Protein AF-X6HAZ4-F1 (afdb_monomer_lite)

Radius of gyration: 19.05 Å; chains: 1; bounding box: 51×47×47 Å

Foldseek 3Di:
DQDADAADDPAAADQQFKDAAQDDDPPDPDADHPQFIFTFPQWDAPCPDPCNVVVNSVPHSHTDGDRGNHHHDPDPDDDDPPVRTHTDDSPDDRVRSSCPNVVVVVVVVCVVPVDDDDDFDFDDDDPPDDDDRPGDDDGDPPVPDDPVPDDPPDDDDDDDDDD

Sequence (163 aa):
MAPIRSPFYPRVIGHEFAGTVTALGRHVTGVAVGGGRAVVDPVVSCGHCYPCRIGRSNVCAHLEVIGVHRDGGFRNFVAVPAHNAIPIPADMPFSLAALAEPISIAANVLDRTGCGSVILLIRVPEPSASRCCRLAKCMVPAASWPTSMKLASSGRYASVPTR

Structure (mmCIF, N/CA/C/O backbone):
data_AF-X6HAZ4-F1
#
_entry.id   AF-X6HAZ4-F1
#
loop_
_atom_site.group_PDB
_atom_site.id
_atom_site.type_symbol
_atom_site.label_atom_id
_atom_site.label_alt_id
_atom_site.label_comp_id
_atom_site.label_asym_id
_atom_site.label_entity_id
_atom_site.label_seq_id
_atom_site.pdbx_PDB_ins_code
_atom_site.Cartn_x
_atom_site.Cartn_y
_atom_site.Cartn_z
_atom_site.occupancy
_atom_site.B_iso_or_equiv
_atom_site.auth_seq_id
_atom_site.auth_comp_id
_atom_site.auth_asym_id
_atom_site.auth_atom_id
_atom_site.pdbx_PDB_model_num
ATOM 1 N N . MET A 1 1 ? 2.667 -1.510 -24.548 1.00 51.62 1 MET A N 1
ATOM 2 C CA . MET A 1 1 ? 2.761 -1.099 -23.130 1.00 51.62 1 ME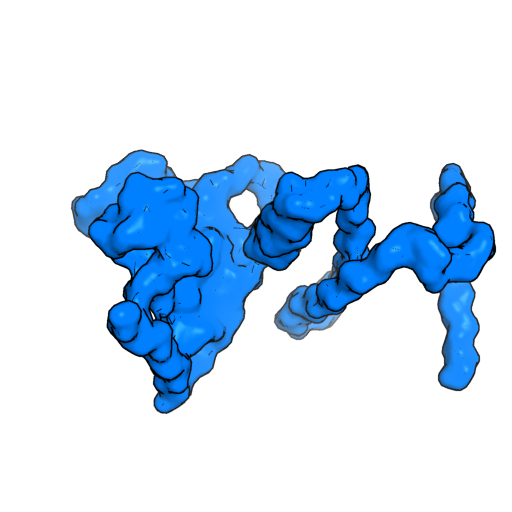T A CA 1
ATOM 3 C C . MET A 1 1 ? 1.500 -0.305 -22.831 1.00 51.62 1 MET A C 1
ATOM 5 O O . MET A 1 1 ? 1.275 0.670 -23.534 1.00 51.62 1 MET A O 1
ATOM 9 N N . ALA A 1 2 ? 0.625 -0.755 -21.926 1.00 53.44 2 ALA A N 1
ATOM 10 C CA . ALA A 1 2 ? -0.521 0.072 -21.536 1.00 53.44 2 ALA A CA 1
ATOM 11 C C . ALA A 1 2 ? 0.011 1.350 -20.854 1.00 53.44 2 ALA A C 1
ATOM 13 O O . ALA A 1 2 ? 0.994 1.251 -20.114 1.00 53.44 2 ALA A O 1
ATOM 14 N N . PRO A 1 3 ? -0.548 2.538 -21.135 1.00 61.41 3 PRO A N 1
ATOM 15 C CA . PRO A 1 3 ? -0.085 3.766 -20.505 1.00 61.41 3 PRO A CA 1
ATOM 16 C C . PRO A 1 3 ? -0.319 3.695 -18.993 1.00 61.41 3 PRO A C 1
ATOM 18 O O . PRO A 1 3 ? -1.389 3.274 -18.546 1.00 61.41 3 PRO A O 1
ATOM 21 N N . ILE A 1 4 ? 0.681 4.116 -18.209 1.00 63.81 4 ILE A N 1
ATOM 22 C CA . ILE A 1 4 ? 0.498 4.339 -16.771 1.00 63.81 4 ILE A CA 1
ATOM 23 C C . ILE A 1 4 ? -0.611 5.377 -16.633 1.00 63.81 4 ILE A C 1
ATOM 25 O O . ILE A 1 4 ? -0.565 6.442 -17.251 1.00 63.81 4 ILE A O 1
ATOM 29 N N . ARG A 1 5 ? -1.644 5.021 -15.875 1.00 69.62 5 ARG A N 1
ATOM 30 C CA . ARG A 1 5 ? -2.854 5.822 -15.754 1.00 69.62 5 ARG A CA 1
ATOM 31 C C . ARG A 1 5 ? -2.489 7.164 -15.122 1.00 69.62 5 ARG A C 1
ATOM 33 O O . ARG A 1 5 ? -1.980 7.181 -14.010 1.00 69.62 5 ARG A O 1
ATOM 40 N N . SER A 1 6 ? -2.730 8.279 -15.809 1.00 79.06 6 SER A N 1
ATOM 41 C CA . SER A 1 6 ? -2.463 9.598 -15.230 1.00 79.06 6 SER A CA 1
ATOM 42 C C . SER A 1 6 ? -3.286 9.800 -13.950 1.00 79.06 6 SER A C 1
ATOM 44 O O . SER A 1 6 ? -4.448 9.379 -13.903 1.00 79.06 6 SER A O 1
ATOM 46 N N . PRO A 1 7 ? -2.721 10.434 -12.908 1.00 80.06 7 PRO A N 1
ATOM 47 C CA . PRO A 1 7 ? -3.481 10.761 -11.713 1.00 80.06 7 PRO A CA 1
ATOM 48 C C . PRO A 1 7 ? -4.637 11.702 -12.073 1.00 80.06 7 PRO A C 1
ATOM 50 O O . PRO A 1 7 ? -4.467 12.678 -12.801 1.00 80.06 7 PRO A O 1
ATOM 53 N N . PHE A 1 8 ? -5.826 11.386 -11.562 1.00 83.88 8 PHE A N 1
ATOM 54 C CA . PHE A 1 8 ? -7.025 12.214 -11.702 1.00 83.88 8 PHE A CA 1
ATOM 55 C C . PHE A 1 8 ? -7.315 12.945 -10.388 1.00 83.88 8 PHE A C 1
ATOM 57 O O . PHE A 1 8 ? -7.159 12.344 -9.319 1.00 83.88 8 PHE A O 1
ATOM 64 N N . TYR A 1 9 ? -7.764 14.198 -10.480 1.00 88.38 9 TYR A N 1
ATOM 65 C CA . TYR A 1 9 ? -8.127 15.059 -9.352 1.00 88.38 9 TYR A CA 1
ATOM 66 C C . TYR A 1 9 ? -9.643 15.334 -9.329 1.00 88.38 9 TYR A C 1
ATOM 68 O O . TYR A 1 9 ? -10.241 15.422 -10.400 1.00 88.38 9 TYR A O 1
ATOM 76 N N . PRO A 1 10 ? -10.268 15.517 -8.146 1.00 91.88 10 PRO A N 1
ATOM 77 C CA . PRO A 1 10 ? -9.657 15.580 -6.812 1.00 91.88 10 PRO A CA 1
ATOM 78 C C . PRO A 1 10 ? -9.183 14.213 -6.288 1.00 91.88 10 PRO A C 1
ATOM 80 O O . PRO A 1 10 ? -9.675 13.165 -6.700 1.00 91.88 10 PRO A O 1
ATOM 83 N N . ARG A 1 11 ? -8.193 14.239 -5.385 1.00 92.12 11 ARG A N 1
ATOM 84 C CA . ARG A 1 11 ? -7.505 13.057 -4.843 1.00 92.12 11 ARG A CA 1
ATOM 85 C C . ARG A 1 11 ? -7.178 13.269 -3.369 1.00 92.12 11 ARG A C 1
ATOM 87 O O . ARG A 1 11 ? -6.597 14.295 -3.021 1.00 92.12 11 ARG A O 1
ATOM 94 N N . VAL A 1 12 ? -7.470 12.285 -2.517 1.00 93.69 12 VAL A N 1
ATOM 95 C CA . VAL A 1 12 ? -6.861 12.243 -1.176 1.00 93.69 12 VAL A CA 1
ATOM 96 C C . VAL A 1 12 ? -5.435 11.727 -1.333 1.00 93.69 12 VAL A C 1
ATOM 98 O O . VAL A 1 12 ? -5.237 10.613 -1.813 1.00 93.69 12 VAL A O 1
ATOM 101 N N . ILE A 1 13 ? -4.444 12.531 -0.960 1.00 94.62 13 ILE A N 1
ATOM 102 C CA . ILE A 1 13 ? -3.028 12.149 -1.049 1.00 94.62 13 ILE A CA 1
ATOM 103 C C . ILE A 1 13 ? -2.575 11.351 0.192 1.00 94.62 13 ILE A C 1
ATOM 105 O O . ILE A 1 13 ? -3.355 11.098 1.113 1.00 94.62 13 ILE A O 1
ATOM 109 N N . GLY A 1 14 ? -1.305 10.945 0.203 1.00 94.06 14 GLY A N 1
ATOM 110 C CA . GLY A 1 14 ? -0.668 10.207 1.297 1.00 94.06 14 GLY A CA 1
ATOM 111 C C . GLY A 1 14 ? -0.468 8.737 0.942 1.00 94.06 14 GLY A C 1
ATOM 112 O O . GLY A 1 14 ? -1.423 7.964 0.942 1.00 94.06 14 GLY A O 1
ATOM 113 N N . HIS A 1 15 ? 0.772 8.367 0.630 1.00 96.31 15 HIS A N 1
ATOM 114 C CA . HIS A 1 15 ? 1.177 7.007 0.246 1.00 96.31 15 HIS A CA 1
ATOM 115 C C . HIS A 1 15 ? 2.165 6.370 1.236 1.00 96.31 15 HIS A C 1
ATOM 117 O O . HIS A 1 15 ? 2.556 5.225 1.059 1.00 96.31 15 HIS A O 1
ATOM 123 N N . GLU A 1 16 ? 2.509 7.092 2.302 1.00 95.25 16 GLU A N 1
ATOM 124 C CA . GLU A 1 16 ? 3.395 6.654 3.381 1.00 95.25 16 GLU A CA 1
ATOM 125 C C . GLU A 1 16 ? 2.579 6.621 4.683 1.00 95.25 16 GLU A C 1
ATOM 127 O O . GLU A 1 16 ? 2.385 7.649 5.337 1.00 95.25 16 GLU A O 1
ATOM 132 N N . PHE A 1 17 ? 1.987 5.473 5.024 1.00 95.56 17 PHE A N 1
ATOM 133 C CA . PHE A 1 17 ? 1.140 5.364 6.215 1.00 95.56 17 PHE A CA 1
ATOM 134 C C . PHE A 1 17 ? 1.038 3.937 6.763 1.00 95.56 17 PHE A C 1
ATOM 136 O O . PHE A 1 17 ? 1.227 2.944 6.061 1.00 95.56 17 PHE A O 1
ATOM 143 N N . ALA A 1 18 ? 0.698 3.857 8.048 1.00 95.69 18 ALA A N 1
ATOM 144 C CA . ALA A 1 18 ? 0.426 2.627 8.777 1.00 95.69 18 ALA A CA 1
ATOM 145 C C . ALA A 1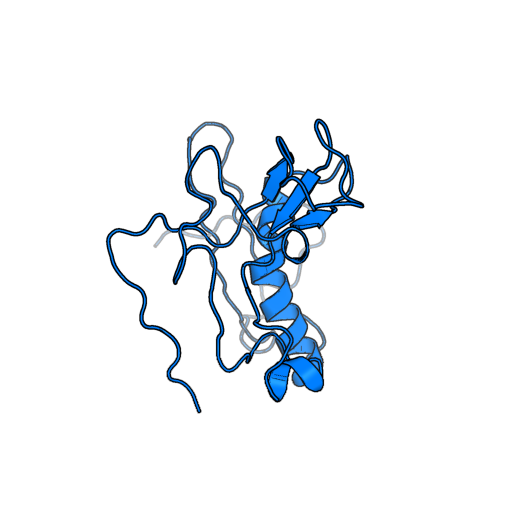 18 ? -0.800 2.821 9.680 1.00 95.69 18 ALA A C 1
ATOM 147 O O . ALA A 1 18 ? -1.138 3.950 10.042 1.00 95.69 18 ALA A O 1
ATOM 148 N N . GLY A 1 19 ? -1.467 1.731 10.050 1.00 93.19 19 GLY A N 1
ATOM 149 C CA . GLY A 1 19 ? -2.666 1.795 10.878 1.00 93.19 19 GLY A CA 1
ATOM 150 C C . GLY A 1 19 ? -3.159 0.438 11.362 1.00 93.19 19 GLY A C 1
ATOM 151 O O . GLY A 1 19 ? -2.480 -0.583 11.236 1.00 93.19 19 GLY A O 1
ATOM 152 N N . THR A 1 20 ? -4.358 0.447 11.938 1.00 93.38 20 THR A N 1
ATOM 153 C CA . THR A 1 20 ? -5.040 -0.750 12.440 1.00 93.38 20 THR A CA 1
ATOM 154 C C . THR A 1 20 ? -6.079 -1.228 11.432 1.00 93.38 20 THR A C 1
ATOM 156 O O . THR A 1 20 ? -6.836 -0.431 10.879 1.00 93.38 20 THR A O 1
ATOM 159 N N . VAL A 1 21 ? -6.154 -2.539 11.223 1.00 91.25 21 VAL A N 1
ATOM 160 C CA . VAL A 1 21 ? -7.173 -3.185 10.395 1.00 91.25 21 VAL A CA 1
ATOM 161 C C . VAL A 1 21 ? -8.497 -3.218 11.159 1.00 91.25 21 VAL A C 1
ATOM 163 O O . VAL A 1 21 ? -8.671 -3.982 12.111 1.00 91.25 21 VAL A O 1
ATOM 166 N N . THR A 1 22 ? -9.440 -2.376 10.738 1.00 90.06 22 THR A N 1
ATOM 167 C CA . THR A 1 22 ? -10.760 -2.241 11.379 1.00 90.06 22 THR A CA 1
ATOM 168 C C . THR A 1 22 ? -11.850 -3.083 10.720 1.00 90.06 22 THR A C 1
ATOM 170 O O . THR A 1 22 ? -12.843 -3.397 11.367 1.00 90.06 22 THR A O 1
ATOM 173 N N . ALA A 1 23 ? -11.675 -3.471 9.454 1.00 89.75 23 ALA A N 1
ATOM 174 C CA . ALA A 1 23 ? -12.618 -4.297 8.706 1.00 89.75 23 ALA A CA 1
ATOM 175 C C . ALA A 1 23 ? -11.908 -5.065 7.583 1.00 89.75 23 ALA A C 1
ATOM 177 O O . ALA A 1 23 ? -10.851 -4.649 7.107 1.00 89.75 23 ALA A O 1
ATOM 178 N N . LEU A 1 24 ? -12.523 -6.160 7.131 1.00 89.62 24 LEU A N 1
ATOM 179 C CA . LEU A 1 24 ? -12.068 -6.954 5.989 1.00 89.62 24 LEU A CA 1
ATOM 180 C C . LEU A 1 24 ? -13.160 -7.070 4.933 1.00 89.62 24 LEU A C 1
ATOM 182 O O . LEU A 1 24 ? -14.351 -7.097 5.241 1.00 89.62 24 LEU A O 1
ATOM 186 N N . GLY A 1 25 ? -12.742 -7.181 3.673 1.00 86.81 25 GLY A N 1
ATOM 187 C CA . GLY A 1 25 ? -13.648 -7.590 2.606 1.00 86.81 25 GLY A CA 1
ATOM 188 C C . GLY A 1 25 ? -14.074 -9.049 2.782 1.00 86.81 25 GLY A C 1
ATOM 189 O O . GLY A 1 25 ? -13.305 -9.860 3.287 1.00 86.81 25 GLY A O 1
ATOM 190 N N . ARG A 1 26 ? -15.271 -9.395 2.293 1.00 87.56 26 ARG A N 1
ATOM 191 C CA . ARG A 1 26 ? -15.893 -10.733 2.417 1.00 87.56 26 ARG A CA 1
ATOM 192 C C . ARG A 1 26 ? -14.995 -11.930 2.054 1.00 87.56 26 ARG A C 1
ATOM 194 O O . ARG A 1 26 ? -15.215 -13.019 2.557 1.00 87.56 26 ARG A O 1
ATOM 201 N N . HIS A 1 27 ? -14.016 -11.719 1.172 1.00 86.81 27 HIS A N 1
ATOM 202 C CA . HIS A 1 27 ? -13.130 -12.758 0.629 1.00 86.81 27 HIS A CA 1
ATOM 203 C C . HIS A 1 27 ? -11.687 -12.642 1.136 1.00 86.81 27 HIS A C 1
ATOM 205 O O . HIS A 1 27 ? -10.796 -13.288 0.596 1.00 86.81 27 HIS A O 1
ATOM 211 N N . VAL A 1 28 ? -11.425 -11.776 2.118 1.00 84.19 28 VAL A N 1
ATOM 212 C CA . VAL A 1 28 ? -10.083 -11.600 2.678 1.00 84.19 28 VAL A CA 1
ATOM 213 C C . VAL A 1 28 ? -9.900 -12.549 3.856 1.00 84.19 28 VAL A C 1
ATOM 215 O O . VAL A 1 28 ? -10.625 -12.476 4.844 1.00 84.19 28 VAL A O 1
ATOM 218 N N . THR A 1 29 ? -8.894 -13.412 3.755 1.00 77.38 29 THR A N 1
ATOM 219 C CA . THR A 1 29 ? -8.485 -14.365 4.794 1.00 77.38 29 THR A CA 1
ATOM 220 C C . THR A 1 29 ? -7.037 -14.104 5.211 1.00 77.38 29 THR A C 1
ATOM 222 O O . THR A 1 29 ? -6.278 -13.496 4.460 1.00 77.38 29 THR A O 1
ATOM 225 N N . GLY A 1 30 ? -6.622 -14.581 6.388 1.00 69.56 30 GLY A N 1
ATOM 226 C CA . GLY A 1 30 ? -5.218 -14.513 6.829 1.00 69.56 30 GLY A CA 1
ATOM 227 C C . GLY A 1 30 ? -4.774 -13.176 7.440 1.00 69.56 30 GLY A C 1
ATOM 228 O O . GLY A 1 30 ? -3.611 -13.034 7.801 1.00 69.56 30 GLY A O 1
ATOM 229 N N . VAL A 1 31 ? -5.690 -12.217 7.605 1.00 70.19 31 VAL A N 1
ATOM 230 C CA . VAL A 1 31 ? -5.460 -10.958 8.332 1.00 70.19 31 VAL A CA 1
ATOM 231 C C . VAL A 1 31 ? -6.386 -10.927 9.548 1.00 70.19 31 VAL A C 1
ATOM 233 O O . VAL A 1 31 ? -7.574 -11.213 9.422 1.00 70.19 31 VAL A O 1
ATOM 236 N N . ALA A 1 32 ? -5.865 -10.598 10.731 1.00 65.88 32 ALA A N 1
ATOM 237 C CA . ALA A 1 32 ? -6.673 -10.499 11.946 1.00 65.88 32 ALA A CA 1
ATOM 238 C C . ALA A 1 32 ? -7.404 -9.143 12.025 1.00 65.88 32 ALA A C 1
ATOM 240 O O . ALA A 1 32 ? -6.770 -8.085 12.006 1.00 65.88 32 ALA A O 1
ATOM 241 N N . VAL A 1 33 ? -8.736 -9.173 12.140 1.00 68.94 33 VAL A N 1
ATOM 242 C CA . VAL A 1 33 ? -9.579 -7.977 12.350 1.00 68.94 33 VAL A CA 1
ATOM 243 C C . VAL A 1 33 ? -9.513 -7.535 13.806 1.00 68.94 33 VAL A C 1
ATOM 245 O O . VAL A 1 33 ? -9.442 -8.376 14.695 1.00 68.94 33 VAL A O 1
ATOM 248 N N . GLY A 1 34 ? -9.585 -6.226 14.062 1.00 56.31 34 GLY A N 1
ATOM 249 C CA . GLY A 1 34 ? -9.807 -5.714 15.420 1.00 56.31 34 GLY A CA 1
ATOM 250 C C . GLY A 1 34 ? -8.558 -5.694 16.304 1.00 56.31 34 GLY A C 1
ATOM 251 O O . GLY A 1 34 ? -8.670 -5.667 17.524 1.00 56.31 34 GLY A O 1
ATOM 252 N N . GLY A 1 35 ? -7.371 -5.687 15.692 1.00 61.53 35 GLY A N 1
ATOM 253 C CA . GLY A 1 35 ? -6.085 -5.646 16.398 1.00 61.53 35 GLY A CA 1
ATOM 254 C C . GLY A 1 35 ? -4.867 -5.815 15.488 1.00 61.53 35 GLY A C 1
ATOM 255 O O . GLY A 1 35 ? -3.761 -5.447 15.875 1.00 61.53 35 GLY A O 1
ATOM 256 N N . GLY A 1 36 ? -5.060 -6.314 14.259 1.00 80.00 36 GLY A N 1
ATOM 257 C CA . GLY A 1 36 ? -4.006 -6.376 13.252 1.00 80.00 36 GLY A CA 1
ATOM 258 C C . GLY A 1 36 ? -3.473 -4.983 12.925 1.00 80.00 36 GLY A C 1
ATOM 259 O O . GLY A 1 36 ? -4.230 -4.095 12.535 1.00 80.00 36 GLY A O 1
ATOM 260 N N . ARG A 1 37 ? -2.166 -4.788 13.094 1.00 90.94 37 ARG A N 1
ATOM 261 C CA . ARG A 1 37 ? -1.459 -3.557 12.733 1.00 90.94 37 ARG A CA 1
ATOM 262 C C . ARG A 1 37 ? -0.715 -3.800 11.432 1.00 90.94 37 ARG A C 1
ATOM 264 O O . ARG A 1 37 ? -0.076 -4.841 11.284 1.00 90.94 37 ARG A O 1
ATOM 271 N N . ALA A 1 38 ? -0.789 -2.854 10.505 1.00 93.00 38 ALA A N 1
ATOM 272 C CA . ALA A 1 38 ? -0.134 -2.983 9.214 1.00 93.00 38 ALA A CA 1
ATOM 273 C C . ALA A 1 38 ? 0.435 -1.653 8.721 1.00 93.00 38 ALA A C 1
ATOM 275 O O . ALA A 1 38 ? -0.133 -0.585 8.961 1.00 93.00 38 ALA A O 1
ATOM 276 N N . VAL A 1 39 ? 1.542 -1.742 7.993 1.00 95.50 39 VAL A N 1
ATOM 277 C CA . VAL A 1 39 ? 2.006 -0.695 7.083 1.00 95.50 39 VAL A CA 1
ATOM 278 C C . VAL A 1 39 ? 1.496 -0.999 5.680 1.00 95.50 39 VAL A C 1
ATOM 280 O O . VAL A 1 39 ? 1.291 -2.162 5.334 1.00 95.50 39 VAL A O 1
ATOM 283 N N . VAL A 1 40 ? 1.255 0.034 4.878 1.00 95.88 40 VAL A N 1
ATOM 284 C CA . VAL A 1 40 ? 0.782 -0.140 3.505 1.00 95.88 40 VAL A CA 1
ATOM 285 C C . VAL A 1 40 ? 1.939 -0.014 2.521 1.00 95.88 40 VAL A C 1
ATOM 287 O O . VAL A 1 40 ? 2.591 1.024 2.470 1.00 95.88 40 VAL A O 1
ATOM 290 N N . ASP A 1 41 ? 2.152 -1.050 1.707 1.00 95.56 41 ASP A N 1
ATOM 291 C CA . ASP A 1 41 ? 2.857 -0.914 0.431 1.00 95.56 41 ASP A CA 1
ATOM 292 C C . ASP A 1 41 ? 1.900 -0.216 -0.550 1.00 95.56 41 ASP A C 1
ATOM 294 O O . ASP A 1 41 ? 0.852 -0.783 -0.878 1.00 95.56 41 ASP A O 1
ATOM 298 N N . PRO A 1 42 ? 2.181 1.013 -1.016 1.00 95.94 42 PRO A N 1
ATOM 299 C CA . PRO A 1 42 ? 1.241 1.743 -1.855 1.00 95.94 42 PRO A CA 1
ATOM 300 C C . PRO A 1 42 ? 1.171 1.208 -3.291 1.00 95.94 42 PRO A C 1
ATOM 302 O O . PRO A 1 42 ? 0.294 1.647 -4.043 1.00 95.94 42 PRO A O 1
ATOM 305 N N . VAL A 1 43 ? 2.070 0.303 -3.694 1.00 95.38 43 VAL A N 1
ATOM 306 C CA . VAL A 1 43 ? 2.165 -0.226 -5.056 1.00 95.38 43 VAL A CA 1
ATOM 307 C C . VAL A 1 43 ? 1.122 -1.314 -5.299 1.00 95.38 43 VAL A C 1
ATOM 309 O O . VAL A 1 43 ? 1.273 -2.473 -4.920 1.00 95.38 43 VAL A O 1
ATOM 312 N N . VAL A 1 44 ? 0.064 -0.967 -6.027 1.00 95.81 44 VAL A N 1
ATOM 313 C CA . VAL A 1 44 ? -0.948 -1.924 -6.480 1.00 95.81 44 VAL A CA 1
ATOM 314 C C . VAL A 1 44 ? -0.555 -2.431 -7.863 1.00 95.81 44 VAL A C 1
ATOM 316 O O . VAL A 1 44 ? -0.579 -1.698 -8.856 1.00 95.81 44 VAL A O 1
ATOM 319 N N . SER A 1 45 ? -0.187 -3.708 -7.927 1.00 95.12 45 SER A N 1
ATOM 320 C CA . SER A 1 45 ? 0.191 -4.381 -9.170 1.00 95.12 45 SER A CA 1
ATOM 321 C C . SER A 1 45 ? -0.917 -5.318 -9.661 1.00 95.12 45 SER A C 1
ATOM 323 O O . SER A 1 45 ? -1.707 -5.832 -8.876 1.00 95.12 45 SER A O 1
ATOM 325 N N . CYS A 1 46 ? -0.985 -5.559 -10.974 1.00 94.44 46 CYS A N 1
ATOM 326 C CA . CYS A 1 46 ? -2.039 -6.396 -11.561 1.00 94.44 46 CYS A CA 1
ATOM 327 C C . CYS A 1 46 ? -1.827 -7.905 -11.368 1.00 94.44 46 CYS A C 1
ATOM 329 O O . CYS A 1 46 ? -2.727 -8.690 -11.642 1.00 94.44 46 CYS A O 1
ATOM 331 N N . GLY A 1 47 ? -0.624 -8.335 -10.981 1.00 94.69 47 GLY A N 1
ATOM 332 C CA . GLY A 1 47 ? -0.280 -9.748 -10.799 1.00 94.69 47 GLY A CA 1
ATOM 333 C C . GLY A 1 47 ? -0.098 -10.570 -12.086 1.00 94.69 47 GLY A C 1
ATOM 334 O O . GLY A 1 47 ? 0.536 -11.616 -12.029 1.00 94.69 47 GLY A O 1
ATOM 335 N N . HIS A 1 48 ? -0.566 -10.110 -13.253 1.00 96.06 48 HIS A N 1
ATOM 336 C CA . HIS A 1 48 ? -0.600 -10.934 -14.477 1.00 96.06 48 HIS A CA 1
ATOM 337 C C . HIS A 1 48 ? 0.242 -10.415 -15.660 1.00 96.06 48 HIS A C 1
ATOM 339 O O . HIS A 1 48 ? 0.483 -11.155 -16.616 1.00 96.06 48 HIS A O 1
ATOM 345 N N . CYS A 1 49 ? 0.689 -9.154 -15.650 1.00 95.88 49 CYS A N 1
ATOM 346 C CA . CYS A 1 49 ? 1.515 -8.605 -16.736 1.00 95.88 49 CYS A CA 1
ATOM 347 C C . CYS A 1 49 ? 2.951 -9.164 -16.720 1.00 95.88 49 CYS A C 1
ATOM 349 O O . CYS A 1 49 ? 3.379 -9.753 -15.728 1.00 95.88 49 CYS A O 1
ATOM 351 N N . TYR A 1 50 ? 3.719 -8.961 -17.802 1.00 96.81 50 TYR A N 1
ATOM 352 C CA . TYR A 1 50 ? 5.093 -9.480 -17.907 1.00 96.81 50 TYR A CA 1
ATOM 353 C C . TYR A 1 50 ? 5.972 -9.140 -16.686 1.00 96.81 50 TYR A C 1
ATOM 355 O O . TYR A 1 50 ? 6.481 -10.087 -16.090 1.00 96.81 50 TYR A O 1
ATOM 363 N N . PRO A 1 51 ? 6.083 -7.868 -16.237 1.00 96.44 51 PRO A N 1
ATOM 364 C CA . PRO A 1 51 ? 6.807 -7.535 -15.009 1.00 96.44 51 PRO A CA 1
ATOM 365 C C . PRO A 1 51 ? 6.339 -8.307 -13.772 1.00 96.44 51 PRO A C 1
ATOM 367 O O . PRO A 1 51 ? 7.164 -8.855 -13.048 1.00 96.44 51 PRO A O 1
ATOM 370 N N . CYS A 1 52 ? 5.025 -8.411 -13.552 1.00 95.69 52 CYS A N 1
ATOM 371 C CA . CYS A 1 52 ? 4.471 -9.139 -12.409 1.00 95.69 52 CYS A CA 1
ATOM 372 C C . CYS A 1 52 ? 4.850 -10.626 -12.435 1.00 95.69 52 CYS A C 1
ATOM 374 O O . CYS A 1 52 ? 5.239 -11.167 -11.406 1.00 95.69 52 CYS A O 1
ATOM 376 N N . ARG A 1 53 ? 4.806 -11.272 -13.608 1.00 96.44 53 ARG A N 1
ATOM 377 C CA . ARG A 1 53 ? 5.144 -12.701 -13.758 1.00 96.44 53 ARG A CA 1
ATOM 378 C C . ARG A 1 53 ? 6.612 -13.018 -13.474 1.00 96.44 53 ARG A C 1
ATOM 380 O O . ARG A 1 53 ? 6.917 -14.154 -13.139 1.00 96.44 53 ARG A O 1
ATOM 387 N N . ILE A 1 54 ? 7.504 -12.035 -13.599 1.00 96.69 54 ILE A N 1
ATOM 388 C CA . ILE A 1 54 ? 8.933 -12.177 -13.274 1.00 96.69 54 ILE A CA 1
ATOM 389 C C . ILE A 1 54 ? 9.290 -11.588 -11.897 1.00 96.69 54 ILE A C 1
ATOM 391 O O . ILE A 1 54 ? 10.458 -11.312 -11.635 1.00 96.69 54 ILE A O 1
ATOM 395 N N . GLY A 1 55 ? 8.297 -11.331 -11.037 1.00 93.62 55 GLY A N 1
ATOM 396 C CA . GLY A 1 55 ? 8.513 -10.813 -9.680 1.00 93.62 55 GLY A CA 1
ATOM 397 C C . GLY A 1 55 ? 8.853 -9.320 -9.597 1.00 93.62 55 GLY A C 1
ATOM 398 O O . GLY A 1 55 ? 9.293 -8.849 -8.556 1.00 93.62 55 GLY A O 1
ATOM 399 N N . ARG A 1 56 ? 8.647 -8.548 -10.671 1.00 93.81 56 ARG A N 1
ATOM 400 C CA . ARG A 1 56 ? 8.902 -7.096 -10.731 1.00 93.81 56 ARG A CA 1
ATOM 401 C C . ARG A 1 56 ? 7.605 -6.290 -10.678 1.00 93.81 56 ARG A C 1
ATOM 403 O O . ARG A 1 56 ? 7.263 -5.556 -11.607 1.00 93.81 56 ARG A O 1
ATOM 410 N N . SER A 1 57 ? 6.850 -6.456 -9.595 1.00 93.00 57 SER A N 1
ATOM 411 C CA . SER A 1 57 ? 5.564 -5.775 -9.364 1.00 93.00 57 SER A CA 1
ATOM 412 C C . SER A 1 57 ? 5.685 -4.245 -9.330 1.00 93.00 57 SER A C 1
ATOM 414 O O . SER A 1 57 ? 4.775 -3.554 -9.786 1.00 93.00 57 SER A O 1
ATOM 416 N N . ASN A 1 58 ? 6.826 -3.720 -8.881 1.00 92.44 58 ASN A N 1
ATOM 417 C CA . ASN A 1 58 ? 7.140 -2.291 -8.802 1.00 92.44 58 ASN A CA 1
ATOM 418 C C . ASN A 1 58 ? 7.154 -1.561 -10.158 1.00 92.44 58 ASN A C 1
ATOM 420 O O . ASN A 1 58 ? 7.031 -0.341 -10.199 1.00 92.44 58 ASN A O 1
ATOM 424 N N . VAL A 1 59 ? 7.284 -2.291 -11.268 1.00 93.88 59 VAL A N 1
ATOM 425 C CA . VAL A 1 59 ? 7.223 -1.748 -12.638 1.00 93.88 59 VAL A CA 1
ATOM 426 C C . VAL A 1 59 ? 6.098 -2.399 -13.448 1.00 93.88 59 VAL A C 1
ATOM 428 O O . VAL A 1 59 ? 6.213 -2.626 -14.651 1.00 93.88 59 VAL A O 1
ATOM 431 N N . CYS A 1 60 ? 4.997 -2.726 -12.768 1.00 95.38 60 CYS A N 1
ATOM 432 C CA . CYS A 1 60 ? 3.771 -3.244 -13.367 1.00 95.38 60 CYS A CA 1
ATOM 433 C C . CYS A 1 60 ? 3.295 -2.377 -14.549 1.00 95.38 60 CYS A C 1
ATOM 435 O O . CYS A 1 60 ? 3.235 -1.154 -14.459 1.00 95.38 60 CYS A O 1
ATOM 437 N N . ALA A 1 61 ? 2.861 -3.013 -15.642 1.00 93.94 61 ALA A N 1
ATOM 438 C CA . ALA A 1 61 ? 2.300 -2.308 -16.802 1.00 93.94 61 ALA A CA 1
ATOM 439 C C . ALA A 1 61 ? 0.937 -1.636 -16.520 1.00 93.94 61 ALA A C 1
ATOM 441 O O . ALA A 1 61 ? 0.481 -0.811 -17.303 1.00 93.94 61 ALA A O 1
ATOM 442 N N . HIS A 1 62 ? 0.294 -2.005 -15.412 1.00 93.56 62 HIS A N 1
ATOM 443 C CA . HIS A 1 62 ? -0.978 -1.466 -14.924 1.00 93.56 62 HIS A CA 1
ATOM 444 C C . HIS A 1 62 ? -0.825 -0.961 -13.482 1.00 93.56 62 HIS A C 1
ATOM 446 O O . HIS A 1 62 ? -1.681 -1.208 -12.637 1.00 93.56 62 HIS A O 1
ATOM 452 N N . LEU A 1 63 ? 0.331 -0.371 -13.168 1.00 93.56 63 LEU A N 1
ATOM 453 C CA . LEU A 1 63 ? 0.649 0.129 -11.835 1.00 93.56 63 LEU A CA 1
ATOM 454 C C . LEU A 1 63 ? -0.374 1.186 -11.396 1.00 93.56 63 LEU A C 1
ATOM 456 O O . LEU A 1 63 ? -0.555 2.196 -12.075 1.00 93.56 63 LEU A O 1
ATOM 460 N N . GLU A 1 64 ? -0.980 0.986 -10.230 1.00 94.94 64 GLU A N 1
ATOM 461 C CA . GLU A 1 64 ? -1.663 2.044 -9.490 1.00 94.94 64 GLU A CA 1
ATOM 462 C C . GLU A 1 64 ? -0.934 2.268 -8.162 1.00 94.94 64 GLU A C 1
ATOM 464 O O . GLU A 1 64 ? -0.353 1.353 -7.587 1.00 94.94 64 GLU A O 1
ATOM 469 N N . VAL A 1 65 ? -0.952 3.506 -7.674 1.00 95.44 65 VAL A N 1
ATOM 470 C CA . VAL A 1 65 ? -0.275 3.899 -6.434 1.00 95.44 65 VAL A CA 1
ATOM 471 C C . VAL A 1 65 ? -1.322 4.536 -5.538 1.00 95.44 65 VAL A C 1
ATOM 473 O O . VAL A 1 65 ? -1.979 5.510 -5.928 1.00 95.44 65 VAL A O 1
ATOM 476 N N . ILE A 1 66 ? -1.524 3.950 -4.363 1.00 96.19 66 ILE A N 1
ATOM 477 C CA . ILE A 1 66 ? -2.424 4.471 -3.331 1.00 96.19 66 ILE A CA 1
ATOM 478 C C . ILE A 1 66 ? -1.883 5.830 -2.886 1.00 96.19 66 ILE A C 1
ATOM 480 O O . ILE A 1 66 ? -0.710 5.932 -2.580 1.00 96.19 66 ILE A O 1
ATOM 484 N N . GLY A 1 67 ? -2.702 6.881 -2.890 1.00 94.31 67 GLY A N 1
ATOM 485 C CA . GLY A 1 67 ? -2.281 8.262 -2.627 1.00 94.31 67 GLY A CA 1
ATOM 486 C C . GLY A 1 67 ? -1.810 9.052 -3.855 1.00 94.31 67 GLY A C 1
ATOM 487 O O . GLY A 1 67 ? -1.482 10.227 -3.706 1.00 94.31 67 GLY A O 1
ATOM 488 N N . VAL A 1 68 ? -1.805 8.446 -5.051 1.00 94.31 68 VAL A N 1
ATOM 489 C CA . VAL A 1 68 ? -1.489 9.111 -6.334 1.00 94.31 68 VAL A CA 1
ATOM 490 C C . VAL A 1 68 ? -2.584 8.826 -7.367 1.00 94.31 68 VAL A C 1
ATOM 492 O O . VAL A 1 68 ? -3.297 9.728 -7.800 1.00 94.31 68 VAL A O 1
ATOM 495 N N . HIS A 1 69 ? -2.761 7.552 -7.722 1.00 94.50 69 HIS A N 1
ATOM 496 C CA . HIS A 1 69 ? -3.755 7.081 -8.692 1.00 94.50 69 HIS A CA 1
ATOM 497 C C . HIS A 1 69 ? -5.092 6.718 -8.022 1.00 94.50 69 HIS A C 1
ATOM 499 O O . HIS A 1 69 ? -6.152 6.814 -8.639 1.00 94.50 69 HIS A O 1
ATOM 505 N N . ARG A 1 70 ? -5.040 6.327 -6.744 1.00 93.62 70 ARG A N 1
ATOM 506 C CA . ARG A 1 70 ? -6.187 6.012 -5.877 1.00 93.62 70 ARG A CA 1
ATOM 507 C C . ARG A 1 70 ? -6.109 6.846 -4.603 1.00 93.62 70 ARG A C 1
ATOM 509 O O . ARG A 1 70 ? -5.036 7.330 -4.263 1.00 93.62 70 ARG A O 1
ATOM 516 N N . ASP A 1 71 ? -7.207 6.983 -3.871 1.00 94.88 71 ASP A N 1
ATOM 517 C CA . ASP A 1 71 ? -7.217 7.764 -2.626 1.00 94.88 71 ASP A CA 1
ATOM 518 C C . ASP A 1 71 ? -6.337 7.153 -1.527 1.00 94.88 71 ASP A C 1
ATOM 520 O O . ASP A 1 71 ? -6.437 5.963 -1.221 1.00 94.88 71 ASP A O 1
ATOM 524 N N . GLY A 1 72 ? -5.509 8.000 -0.921 1.00 95.75 72 GLY A N 1
ATOM 525 C CA . GLY A 1 72 ? -4.474 7.664 0.050 1.00 95.75 72 GLY A CA 1
ATOM 526 C C . GLY A 1 72 ? -4.879 7.773 1.518 1.00 95.75 72 GLY A C 1
ATOM 527 O O . GLY A 1 72 ? -6.062 7.759 1.866 1.00 95.75 72 GLY A O 1
ATOM 528 N N . GLY A 1 73 ? -3.860 7.835 2.375 1.00 95.25 73 GLY A N 1
ATOM 529 C CA . GLY A 1 73 ? -3.948 7.719 3.829 1.00 95.25 73 GLY A CA 1
ATOM 530 C C . GLY A 1 73 ? -4.137 9.022 4.607 1.00 95.25 73 GLY A C 1
ATOM 531 O O . GLY A 1 73 ? -4.267 8.958 5.824 1.00 95.25 73 GLY A O 1
ATOM 532 N N . PHE A 1 74 ? -4.196 10.204 3.979 1.00 95.69 74 PHE A N 1
ATOM 533 C CA . PHE A 1 74 ? -4.503 11.460 4.696 1.00 95.69 74 PHE A CA 1
ATOM 534 C C . PHE A 1 74 ? -6.004 11.606 5.004 1.00 95.69 74 PHE A C 1
ATOM 536 O O . PHE A 1 74 ? -6.647 12.602 4.676 1.00 95.69 74 PHE A O 1
ATOM 543 N N . ARG A 1 75 ? -6.569 10.572 5.629 1.00 93.12 75 ARG A N 1
ATOM 544 C CA . ARG A 1 75 ? -7.962 10.429 6.061 1.00 93.12 75 ARG A CA 1
ATOM 545 C C . ARG A 1 75 ? -8.045 9.388 7.177 1.00 93.12 75 ARG A C 1
ATOM 547 O O . ARG A 1 75 ? -7.131 8.593 7.353 1.00 93.12 75 ARG A O 1
ATOM 554 N N . ASN A 1 76 ? -9.169 9.352 7.890 1.00 93.75 76 ASN A N 1
ATOM 555 C CA . ASN A 1 76 ? -9.347 8.439 9.027 1.00 93.75 76 ASN A CA 1
ATOM 556 C C . ASN A 1 76 ? -9.443 6.960 8.619 1.00 93.75 76 ASN A C 1
ATOM 558 O O . ASN A 1 76 ? -9.072 6.087 9.395 1.00 93.75 76 ASN A O 1
ATOM 562 N N . PHE A 1 77 ? -9.943 6.676 7.412 1.00 94.12 77 PHE A N 1
ATOM 563 C CA . PHE A 1 77 ? -10.114 5.316 6.905 1.00 94.12 77 PHE A CA 1
ATOM 564 C C . PHE A 1 77 ? -9.762 5.243 5.426 1.00 94.12 77 PHE A C 1
ATOM 566 O O . PHE A 1 77 ? -10.194 6.082 4.636 1.00 94.12 77 PHE A O 1
ATOM 573 N N . VAL A 1 78 ? -9.024 4.205 5.046 1.00 94.69 78 VAL A N 1
ATOM 574 C CA . VAL A 1 78 ? -8.622 3.929 3.667 1.00 94.69 78 VAL A CA 1
ATOM 575 C C . VAL A 1 78 ? -8.766 2.439 3.394 1.00 94.69 78 VAL A C 1
ATOM 577 O O . VAL A 1 78 ? -8.285 1.607 4.157 1.00 94.69 78 VAL A O 1
ATOM 580 N N . ALA A 1 79 ? -9.456 2.104 2.307 1.00 94.00 79 ALA A N 1
ATOM 581 C CA . ALA A 1 79 ? -9.521 0.737 1.816 1.00 94.00 79 ALA A CA 1
ATOM 582 C C . ALA A 1 79 ? -8.287 0.454 0.953 1.00 94.00 79 ALA A C 1
ATOM 584 O O . ALA A 1 79 ? -8.027 1.174 -0.015 1.00 94.00 79 ALA A O 1
ATOM 585 N N . VAL A 1 80 ? -7.559 -0.607 1.290 1.00 94.44 80 VAL A N 1
ATOM 586 C CA . VAL A 1 80 ? -6.380 -1.075 0.553 1.00 94.44 80 VAL A CA 1
ATOM 587 C C . VAL A 1 80 ? -6.547 -2.556 0.211 1.00 94.44 80 VAL A C 1
ATOM 589 O O . VAL A 1 80 ? -7.249 -3.266 0.939 1.00 94.44 80 VAL A O 1
ATOM 592 N N . PRO A 1 81 ? -5.956 -3.056 -0.889 1.00 93.56 81 PRO A N 1
ATOM 593 C CA . PRO A 1 81 ? -5.935 -4.491 -1.142 1.00 93.56 81 PRO A CA 1
ATOM 594 C C . PRO A 1 81 ? -5.235 -5.224 0.006 1.00 93.56 81 PRO A C 1
ATOM 596 O O . PRO A 1 81 ? -4.237 -4.744 0.535 1.00 93.56 81 PRO A O 1
ATOM 599 N N . ALA A 1 82 ? -5.733 -6.402 0.379 1.00 91.12 82 ALA A N 1
ATOM 600 C CA . ALA A 1 82 ? -5.210 -7.135 1.534 1.00 91.12 82 ALA A CA 1
ATOM 601 C C . ALA A 1 82 ? -3.707 -7.445 1.420 1.00 91.12 82 ALA A C 1
ATOM 603 O O . ALA A 1 82 ? -2.988 -7.344 2.403 1.00 91.12 82 ALA A O 1
ATOM 604 N N . HIS A 1 83 ? -3.224 -7.751 0.211 1.00 90.44 83 HIS A N 1
ATOM 605 C CA . HIS A 1 83 ? -1.807 -8.034 -0.039 1.00 90.44 83 HIS A CA 1
ATOM 606 C C . HIS A 1 83 ? -0.898 -6.799 0.067 1.00 90.44 83 HIS A C 1
ATOM 608 O O . HIS A 1 83 ? 0.310 -6.953 0.187 1.00 90.44 83 HIS A O 1
ATOM 614 N N . ASN A 1 84 ? -1.462 -5.588 0.022 1.00 93.94 84 ASN A N 1
ATOM 615 C CA . ASN A 1 84 ? -0.731 -4.341 0.241 1.00 93.94 84 ASN A CA 1
ATOM 616 C C . ASN A 1 84 ? -0.628 -3.981 1.729 1.00 93.94 84 ASN A C 1
ATOM 618 O O . ASN A 1 84 ? 0.139 -3.091 2.080 1.00 93.94 84 ASN A O 1
ATOM 622 N N . ALA A 1 85 ? -1.399 -4.632 2.606 1.00 93.25 85 ALA A N 1
ATOM 623 C CA . ALA A 1 85 ? -1.314 -4.439 4.047 1.00 93.25 85 ALA A CA 1
ATOM 624 C C . ALA A 1 85 ? -0.291 -5.419 4.634 1.00 93.25 85 ALA A C 1
ATOM 626 O O . ALA A 1 85 ? -0.572 -6.604 4.805 1.00 93.25 85 ALA A O 1
ATOM 627 N N . ILE A 1 86 ? 0.901 -4.918 4.947 1.00 92.50 86 ILE A N 1
ATOM 628 C CA . ILE A 1 86 ? 2.002 -5.709 5.488 1.00 92.50 86 ILE A CA 1
ATOM 629 C C . ILE A 1 86 ? 1.933 -5.672 7.019 1.00 92.50 86 ILE A C 1
ATOM 631 O O . ILE A 1 86 ? 2.026 -4.582 7.592 1.00 92.50 86 ILE A O 1
ATOM 635 N N . PRO A 1 87 ? 1.765 -6.821 7.702 1.00 92.19 87 PRO A N 1
ATOM 636 C CA . PRO A 1 87 ? 1.716 -6.864 9.159 1.00 92.19 87 PRO A CA 1
ATOM 637 C C . PRO A 1 87 ? 2.975 -6.269 9.791 1.00 92.19 87 PRO A C 1
ATOM 639 O O . PRO A 1 87 ? 4.087 -6.513 9.323 1.00 92.19 87 PRO A O 1
ATOM 642 N N . ILE A 1 88 ? 2.801 -5.520 10.879 1.00 92.00 88 ILE A N 1
ATOM 643 C CA . ILE A 1 88 ? 3.907 -4.972 11.675 1.00 92.00 88 ILE A CA 1
ATOM 644 C C . ILE A 1 88 ? 3.876 -5.520 13.109 1.00 92.00 88 ILE A C 1
ATOM 646 O O . ILE A 1 88 ? 2.798 -5.878 13.595 1.00 92.00 88 ILE A O 1
ATOM 650 N N . PRO A 1 89 ? 5.027 -5.568 13.810 1.00 91.06 89 PRO A N 1
ATOM 651 C CA . PRO A 1 89 ? 5.085 -5.962 15.215 1.00 91.06 89 PRO A CA 1
ATOM 652 C C . PRO A 1 89 ? 4.139 -5.147 16.103 1.00 91.06 89 PRO A C 1
ATOM 654 O O . PRO A 1 89 ? 3.913 -3.954 15.873 1.00 91.06 89 PRO A O 1
ATOM 657 N N . ALA A 1 90 ? 3.597 -5.788 17.141 1.00 89.06 90 ALA A N 1
ATOM 658 C CA . ALA A 1 90 ? 2.598 -5.186 18.022 1.00 89.06 90 ALA A CA 1
ATOM 659 C C . ALA A 1 90 ? 3.111 -3.935 18.757 1.00 89.06 90 ALA A C 1
ATOM 661 O O . ALA A 1 90 ? 2.327 -3.025 19.015 1.00 89.06 90 ALA A O 1
ATOM 662 N N . ASP A 1 91 ? 4.413 -3.855 19.015 1.00 90.75 91 ASP A N 1
ATOM 663 C CA . ASP A 1 91 ? 5.113 -2.790 19.736 1.00 90.75 91 ASP A CA 1
ATOM 664 C C . ASP A 1 91 ? 5.718 -1.700 18.829 1.00 90.75 91 ASP A C 1
ATOM 666 O O . ASP A 1 91 ? 6.099 -0.636 19.313 1.00 90.75 91 ASP A O 1
ATOM 670 N N . MET A 1 92 ? 5.765 -1.902 17.507 1.00 90.25 92 MET A N 1
ATOM 671 C CA . MET A 1 92 ? 6.360 -0.934 16.576 1.00 90.25 92 MET A CA 1
ATOM 672 C C . MET A 1 92 ? 5.522 0.353 16.492 1.00 90.25 92 MET A C 1
ATOM 674 O O . MET A 1 92 ? 4.376 0.272 16.061 1.00 90.25 92 MET A O 1
ATOM 678 N N . PRO A 1 93 ? 6.026 1.562 16.791 1.00 92.81 93 PRO A N 1
ATOM 679 C CA . PRO A 1 93 ? 5.235 2.792 16.670 1.00 92.81 93 PRO A CA 1
ATOM 680 C C . PRO A 1 93 ? 4.758 3.051 15.232 1.00 92.81 93 PRO A C 1
ATOM 682 O O . PRO A 1 93 ? 5.516 2.862 14.282 1.00 92.81 93 PRO A O 1
ATOM 685 N N . PHE A 1 94 ? 3.526 3.542 15.041 1.00 89.69 94 PHE A N 1
ATOM 686 C CA . PHE A 1 94 ? 3.010 3.830 13.690 1.00 89.69 94 PHE A CA 1
ATOM 687 C C . PHE A 1 94 ? 3.818 4.897 12.946 1.00 89.69 94 PHE A C 1
ATOM 689 O O . PHE A 1 94 ? 3.960 4.808 11.731 1.00 89.69 94 PHE A O 1
ATOM 696 N N . SER A 1 95 ? 4.374 5.874 13.665 1.00 89.38 95 SER A N 1
ATOM 697 C CA . SER A 1 95 ? 5.261 6.892 13.094 1.00 89.38 95 SER A CA 1
ATOM 698 C C . SER A 1 95 ? 6.526 6.290 12.484 1.00 89.38 95 SER A C 1
ATOM 700 O O . SER A 1 95 ? 6.992 6.784 11.464 1.00 89.38 95 SER A O 1
ATOM 702 N N . LEU A 1 96 ? 7.054 5.216 13.079 1.00 90.62 96 LEU A N 1
ATOM 703 C CA . LEU A 1 96 ? 8.187 4.465 12.543 1.00 90.62 96 LEU A CA 1
ATOM 704 C C . LEU A 1 96 ? 7.745 3.555 11.393 1.00 90.62 96 LEU A C 1
ATOM 706 O O . LEU A 1 96 ? 8.388 3.532 10.349 1.00 90.62 96 LEU A O 1
ATOM 710 N N . ALA A 1 97 ? 6.626 2.846 11.559 1.00 91.75 97 ALA A N 1
ATOM 711 C CA . ALA A 1 97 ? 6.093 1.955 10.534 1.00 91.75 97 ALA A CA 1
ATOM 712 C C . ALA A 1 97 ? 5.773 2.697 9.227 1.00 91.75 97 ALA A C 1
ATOM 714 O O . ALA A 1 97 ? 6.076 2.188 8.156 1.00 91.75 97 ALA A O 1
ATOM 715 N N . ALA A 1 98 ? 5.240 3.922 9.297 1.00 92.75 98 ALA A N 1
ATOM 716 C CA . ALA A 1 98 ? 4.954 4.749 8.121 1.00 92.75 98 ALA A CA 1
ATOM 717 C C . ALA A 1 98 ? 6.196 5.035 7.251 1.00 92.75 98 ALA A C 1
ATOM 719 O O . ALA A 1 98 ? 6.052 5.359 6.077 1.00 92.75 98 ALA A O 1
ATOM 720 N N . LEU A 1 99 ? 7.408 4.867 7.795 1.00 92.88 99 LEU A N 1
ATOM 721 C CA . LEU A 1 99 ? 8.665 5.041 7.065 1.00 92.88 99 LEU A CA 1
ATOM 722 C C . LEU A 1 99 ? 9.050 3.837 6.203 1.00 92.88 99 LEU A C 1
ATOM 724 O O . LEU A 1 99 ? 10.038 3.918 5.475 1.00 92.88 99 LEU A O 1
ATOM 728 N N . ALA A 1 100 ? 8.316 2.722 6.270 1.00 91.19 100 ALA A N 1
ATOM 729 C CA . ALA A 1 100 ? 8.678 1.524 5.519 1.00 91.19 100 ALA A CA 1
ATOM 730 C C . ALA A 1 100 ? 8.708 1.779 4.005 1.00 91.19 100 ALA A C 1
ATOM 732 O O . ALA A 1 100 ? 9.629 1.315 3.339 1.00 91.19 100 ALA A O 1
ATOM 733 N N . GLU A 1 101 ? 7.761 2.558 3.470 1.00 93.00 101 GLU A N 1
ATOM 734 C CA . GLU A 1 101 ? 7.724 2.919 2.046 1.00 93.00 101 GLU A CA 1
ATOM 735 C C . GLU A 1 101 ? 8.998 3.675 1.624 1.00 93.00 101 GLU A C 1
ATOM 737 O O . GLU A 1 101 ? 9.750 3.132 0.804 1.00 93.00 101 GLU A O 1
ATOM 742 N N . PRO A 1 102 ? 9.362 4.828 2.223 1.00 90.75 102 PRO A N 1
ATOM 743 C CA . PRO A 1 102 ? 10.531 5.569 1.760 1.00 90.75 102 PRO A CA 1
ATOM 744 C C . PRO A 1 102 ? 11.840 4.808 2.001 1.00 90.75 102 PRO A C 1
ATOM 746 O O . PRO A 1 102 ? 12.783 4.960 1.211 1.00 90.75 102 PRO A O 1
ATOM 749 N N . ILE A 1 103 ? 11.896 3.973 3.049 1.00 90.75 103 ILE A N 1
ATOM 750 C CA . ILE A 1 103 ? 13.021 3.074 3.336 1.00 90.75 103 ILE A CA 1
ATOM 751 C C . ILE A 1 103 ? 13.128 1.974 2.280 1.00 90.75 103 ILE A C 1
ATOM 753 O O . ILE A 1 103 ? 14.238 1.690 1.837 1.00 90.75 103 ILE A O 1
ATOM 757 N N . SER A 1 104 ? 12.016 1.386 1.832 1.00 90.38 104 SER A N 1
ATOM 758 C CA . SER A 1 104 ? 12.023 0.319 0.823 1.00 90.38 104 SER A CA 1
ATOM 759 C C . SER A 1 104 ? 12.669 0.780 -0.487 1.00 90.38 104 SER A C 1
ATOM 761 O O . SER A 1 104 ? 13.474 0.059 -1.079 1.00 90.38 104 SER A O 1
ATOM 763 N N . ILE A 1 105 ? 12.422 2.032 -0.885 1.00 89.81 105 ILE A N 1
ATOM 764 C CA . ILE A 1 105 ? 13.063 2.645 -2.050 1.00 89.81 105 ILE A CA 1
ATOM 765 C C . ILE A 1 105 ? 14.574 2.763 -1.840 1.00 89.81 105 ILE A C 1
ATOM 767 O O . ILE A 1 105 ? 15.346 2.453 -2.746 1.00 89.81 105 ILE A O 1
ATOM 771 N N . ALA A 1 106 ? 15.006 3.207 -0.658 1.00 87.56 106 ALA A N 1
ATOM 772 C CA . ALA A 1 106 ? 16.425 3.328 -0.348 1.00 87.56 106 ALA A CA 1
ATOM 773 C C . ALA A 1 106 ? 17.120 1.957 -0.306 1.00 87.56 106 ALA A C 1
ATOM 775 O O . ALA A 1 106 ? 18.179 1.800 -0.908 1.00 87.56 106 ALA A O 1
ATOM 776 N N . ALA A 1 107 ? 16.495 0.957 0.320 1.00 87.25 107 ALA A N 1
ATOM 777 C CA . ALA A 1 107 ? 16.987 -0.417 0.363 1.00 87.25 107 ALA A CA 1
ATOM 778 C C . ALA A 1 107 ? 17.146 -1.006 -1.048 1.00 87.25 107 ALA A C 1
ATOM 780 O O . ALA A 1 107 ? 18.195 -1.556 -1.367 1.00 87.25 107 ALA A O 1
ATOM 781 N N . ASN A 1 108 ? 16.160 -0.803 -1.928 1.00 89.31 108 ASN A N 1
ATOM 782 C CA . ASN A 1 108 ? 16.234 -1.238 -3.324 1.00 89.31 108 ASN A CA 1
ATOM 783 C C . ASN A 1 108 ? 17.346 -0.525 -4.117 1.00 89.31 108 ASN A C 1
ATOM 785 O O . ASN A 1 108 ? 17.935 -1.122 -5.013 1.00 89.31 108 ASN A O 1
ATOM 789 N N . VAL A 1 109 ? 17.650 0.745 -3.824 1.00 87.62 109 VAL A N 1
ATOM 790 C CA . VAL A 1 109 ? 18.813 1.417 -4.432 1.00 87.62 109 VAL A CA 1
ATOM 791 C C . VAL A 1 109 ? 20.106 0.750 -3.974 1.00 87.62 109 VAL A C 1
ATOM 793 O O . VAL A 1 109 ? 20.924 0.414 -4.824 1.00 87.62 109 VAL A O 1
ATOM 796 N N . LEU A 1 110 ? 20.268 0.515 -2.668 1.00 86.38 110 LEU A N 1
ATOM 797 C CA . LEU A 1 110 ? 21.482 -0.103 -2.128 1.00 86.38 110 LEU A CA 1
ATOM 798 C C . LEU A 1 110 ? 21.736 -1.495 -2.693 1.00 86.38 110 LEU A C 1
ATOM 800 O O . LEU A 1 110 ? 22.852 -1.779 -3.121 1.00 86.38 110 LEU A O 1
ATOM 804 N N . ASP A 1 111 ? 20.698 -2.326 -2.739 1.00 87.38 111 ASP A N 1
ATOM 805 C CA . ASP A 1 111 ? 20.771 -3.679 -3.291 1.00 87.38 111 ASP A CA 1
ATOM 806 C C . ASP A 1 111 ? 21.249 -3.664 -4.752 1.00 87.38 111 ASP A C 1
ATOM 808 O O . ASP A 1 111 ? 22.098 -4.453 -5.161 1.00 87.38 111 ASP A O 1
ATOM 812 N N . ARG A 1 112 ? 20.779 -2.689 -5.539 1.00 86.81 112 ARG A N 1
ATOM 813 C CA . ARG A 1 112 ? 21.109 -2.584 -6.967 1.00 86.81 112 ARG A CA 1
ATOM 814 C C . ARG A 1 112 ? 22.452 -1.923 -7.255 1.00 86.81 112 ARG A C 1
ATOM 816 O O . ARG A 1 112 ? 23.016 -2.186 -8.315 1.00 86.81 112 ARG A O 1
ATOM 823 N N . THR A 1 113 ? 22.936 -1.036 -6.387 1.00 88.50 113 THR A N 1
ATOM 824 C CA . THR A 1 113 ? 24.206 -0.320 -6.599 1.00 88.50 113 THR A CA 1
ATOM 825 C C . THR A 1 113 ? 25.378 -0.924 -5.834 1.00 88.50 113 THR A C 1
ATOM 827 O O . THR A 1 113 ? 26.519 -0.554 -6.101 1.00 88.50 113 THR A O 1
ATOM 830 N N . GLY A 1 114 ? 25.125 -1.817 -4.874 1.00 84.25 114 GLY A N 1
ATOM 831 C CA . GLY A 1 114 ? 26.152 -2.364 -3.987 1.00 84.25 114 GLY A CA 1
ATOM 832 C C . GLY A 1 114 ? 26.738 -1.331 -3.017 1.00 84.25 114 GLY A C 1
ATOM 833 O O . GLY A 1 114 ? 27.803 -1.555 -2.444 1.00 84.25 114 GLY A O 1
ATOM 834 N N . CYS A 1 115 ? 26.085 -0.177 -2.832 1.00 75.88 115 CYS A N 1
ATOM 835 C CA . CYS A 1 115 ? 26.529 0.821 -1.860 1.00 75.88 115 CYS A CA 1
ATOM 836 C C . CYS A 1 115 ? 26.170 0.358 -0.436 1.00 75.88 115 CYS A C 1
ATOM 838 O O . CYS A 1 115 ? 25.026 0.031 -0.149 1.00 75.88 115 CYS A O 1
ATOM 840 N N . GLY A 1 116 ? 27.147 0.331 0.474 1.00 65.94 116 GLY A N 1
ATOM 841 C CA . GLY A 1 116 ? 27.004 -0.322 1.784 1.00 65.94 116 GLY A CA 1
ATOM 842 C C . GLY A 1 116 ? 26.222 0.436 2.865 1.00 65.94 116 GLY A C 1
ATOM 843 O O . GLY A 1 116 ? 26.113 -0.076 3.977 1.00 65.94 116 GLY A O 1
ATOM 844 N N . SER A 1 117 ? 25.708 1.647 2.613 1.00 60.91 117 SER A N 1
ATOM 845 C CA . SER A 1 117 ? 24.981 2.403 3.646 1.00 60.91 117 SER A CA 1
ATOM 846 C C . SER A 1 117 ? 24.043 3.490 3.110 1.00 60.91 117 SER A C 1
ATOM 848 O O . SER A 1 117 ? 24.360 4.217 2.170 1.00 60.91 117 SER A O 1
ATOM 850 N N . VAL A 1 118 ? 22.886 3.624 3.769 1.00 57.25 118 VAL A N 1
ATOM 851 C CA . VAL A 1 118 ? 21.963 4.767 3.668 1.00 57.25 118 VAL A CA 1
ATOM 852 C C . VAL A 1 118 ? 21.849 5.398 5.046 1.00 57.25 118 VAL A C 1
ATOM 854 O O . VAL A 1 118 ? 21.568 4.712 6.026 1.00 57.25 118 VAL A O 1
ATOM 857 N N . ILE A 1 119 ? 22.026 6.716 5.113 1.00 60.94 119 ILE A N 1
ATOM 858 C CA . ILE A 1 119 ? 21.704 7.500 6.305 1.00 60.94 119 ILE A CA 1
ATOM 859 C C . ILE A 1 119 ? 20.287 8.040 6.124 1.00 60.94 119 ILE A C 1
ATOM 861 O O . ILE A 1 119 ? 20.039 8.865 5.246 1.00 60.94 119 ILE A O 1
ATOM 865 N N . LEU A 1 120 ? 19.354 7.573 6.953 1.00 59.88 120 LEU A N 1
ATOM 866 C CA . LEU A 1 120 ? 18.003 8.120 7.020 1.00 59.88 120 LEU A CA 1
ATOM 867 C C . LEU A 1 120 ? 17.954 9.206 8.102 1.00 59.88 120 LEU A C 1
ATOM 869 O O . LEU A 1 120 ? 18.078 8.911 9.289 1.00 59.88 120 LEU A O 1
ATOM 873 N N . LEU A 1 121 ? 17.765 10.462 7.698 1.00 56.91 121 LEU A N 1
ATOM 874 C CA . LEU A 1 121 ? 17.581 11.580 8.625 1.00 56.91 121 LEU A CA 1
ATOM 875 C C . LEU A 1 121 ? 16.085 11.811 8.860 1.00 56.91 121 LEU A C 1
ATOM 877 O O . LEU A 1 121 ? 15.389 12.363 8.010 1.00 56.91 121 LEU A O 1
ATOM 881 N N . ILE A 1 122 ? 15.589 11.395 10.025 1.00 56.56 122 ILE A N 1
ATOM 882 C CA . ILE A 1 122 ? 14.195 11.609 10.430 1.00 56.56 122 ILE A CA 1
ATOM 883 C C . ILE A 1 122 ? 14.158 12.771 11.416 1.00 56.56 122 ILE A C 1
ATOM 885 O O . ILE A 1 122 ? 14.666 12.665 12.531 1.00 56.56 122 ILE A O 1
ATOM 889 N N . ARG A 1 123 ? 13.516 13.877 11.037 1.00 48.88 123 ARG A N 1
ATOM 890 C CA . ARG A 1 123 ? 13.155 14.918 12.001 1.00 48.88 123 ARG A CA 1
ATOM 891 C C . ARG A 1 123 ? 11.833 14.531 12.658 1.00 48.88 123 ARG A C 1
ATOM 893 O O . ARG A 1 123 ? 10.786 14.614 12.021 1.00 48.88 123 ARG A O 1
ATOM 900 N N . VAL A 1 124 ? 11.879 14.127 13.924 1.00 45.66 124 VAL A N 1
ATOM 901 C CA . VAL A 1 124 ? 10.674 13.899 14.733 1.00 45.66 124 VAL A CA 1
ATOM 902 C C . VAL A 1 124 ? 10.196 15.257 15.268 1.00 45.66 124 VAL A C 1
ATOM 904 O O . VAL A 1 124 ? 10.973 15.933 15.941 1.00 45.66 124 VAL A O 1
ATOM 907 N N . PRO A 1 125 ? 8.979 15.724 14.934 1.00 46.91 125 PRO A N 1
ATOM 908 C CA . PRO A 1 125 ? 8.423 16.919 15.560 1.00 46.91 125 PRO A CA 1
ATOM 909 C C . PRO A 1 125 ? 8.025 16.636 17.019 1.00 46.91 125 PRO A C 1
ATOM 911 O O . PRO A 1 125 ? 7.518 15.560 17.329 1.00 46.91 125 PRO A O 1
ATOM 914 N N . GLU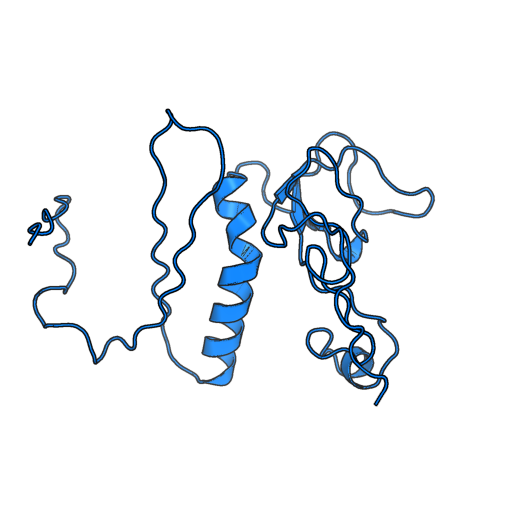 A 1 126 ? 8.263 17.613 17.898 1.00 36.50 126 GLU A N 1
ATOM 915 C CA . GLU A 1 126 ? 7.858 17.608 19.313 1.00 36.50 126 GLU A CA 1
ATOM 916 C C . GLU A 1 126 ? 6.325 17.447 19.486 1.00 36.50 126 GLU A C 1
ATOM 918 O O . GLU A 1 126 ? 5.565 17.811 18.580 1.00 36.50 126 GLU A O 1
ATOM 923 N N . PRO A 1 127 ? 5.837 16.955 20.646 1.00 44.38 127 PRO A N 1
ATOM 924 C CA . PRO A 1 127 ? 4.468 16.446 20.833 1.00 44.38 127 PRO A CA 1
ATOM 925 C C . PRO A 1 127 ? 3.315 17.457 20.694 1.00 44.38 127 PRO A C 1
ATOM 927 O O . PRO A 1 127 ? 2.155 17.065 20.799 1.00 44.38 127 PRO A O 1
ATOM 930 N N . SER A 1 128 ? 3.583 18.749 20.501 1.00 43.97 128 SER A N 1
ATOM 931 C CA . SER A 1 128 ? 2.567 19.805 20.620 1.00 43.97 128 SER A CA 1
ATOM 932 C C . SER A 1 128 ? 1.874 20.208 19.316 1.00 43.97 128 SER A C 1
ATOM 934 O O . SER A 1 128 ? 0.932 20.997 19.360 1.00 43.97 128 SER A O 1
ATOM 936 N N . ALA A 1 129 ? 2.272 19.678 18.156 1.00 35.62 129 ALA A N 1
ATOM 937 C CA . ALA A 1 129 ? 1.684 20.093 16.885 1.00 35.62 129 ALA A CA 1
ATOM 938 C C . ALA A 1 129 ? 1.162 18.908 16.070 1.00 35.62 129 ALA A C 1
ATOM 940 O O . ALA A 1 129 ? 1.889 18.182 15.397 1.00 35.62 129 ALA A O 1
ATOM 941 N N . SER A 1 130 ? -0.157 18.769 16.109 1.00 38.09 130 SER A N 1
ATOM 942 C CA . SER A 1 130 ? -0.986 18.116 15.107 1.00 38.09 130 SER A CA 1
ATOM 943 C C . SER A 1 130 ? -0.415 18.211 13.680 1.00 38.09 130 SER A C 1
ATOM 945 O O . SER A 1 130 ? -0.296 19.299 13.125 1.00 38.09 130 SER A O 1
ATOM 947 N N . ARG A 1 131 ? -0.260 17.031 13.064 1.00 42.19 131 ARG A N 1
ATOM 948 C CA . ARG A 1 131 ? -0.294 16.742 11.615 1.00 42.19 131 ARG A CA 1
ATOM 949 C C . ARG A 1 131 ? 0.994 16.986 10.802 1.00 42.19 131 ARG A C 1
ATOM 951 O O . ARG A 1 131 ? 1.592 18.053 10.802 1.00 42.19 131 ARG A O 1
ATOM 958 N N . CYS A 1 132 ? 1.305 15.952 10.012 1.00 37.09 132 CYS A N 1
ATOM 959 C CA . CYS A 1 132 ? 2.400 15.777 9.050 1.00 37.09 132 CYS A CA 1
ATOM 960 C C . CYS A 1 132 ? 3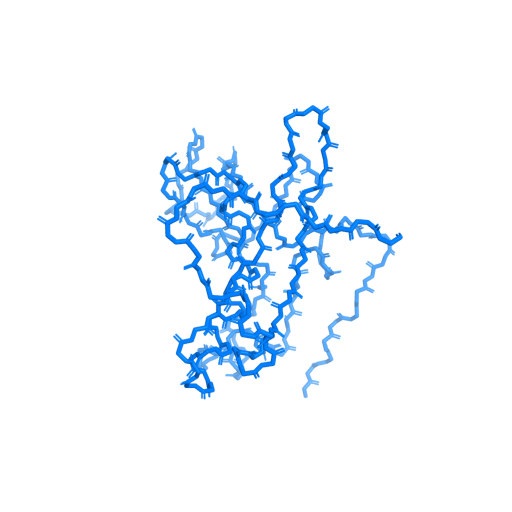.814 15.621 9.629 1.00 37.09 132 CYS A C 1
ATOM 962 O O . CYS A 1 132 ? 4.537 16.592 9.847 1.00 37.09 132 CYS A O 1
ATOM 964 N N . CYS A 1 133 ? 4.262 14.362 9.719 1.00 35.19 133 CYS A N 1
ATOM 965 C CA . CYS A 1 133 ? 5.680 14.023 9.627 1.00 35.19 133 CYS A CA 1
ATOM 966 C C . CYS A 1 133 ? 6.239 14.642 8.335 1.00 35.19 133 CYS A C 1
ATOM 968 O O . CYS A 1 133 ? 5.924 14.188 7.238 1.00 35.19 133 CYS A O 1
ATOM 970 N N . ARG A 1 134 ? 7.042 15.707 8.445 1.00 34.78 134 ARG A N 1
ATOM 971 C CA . ARG A 1 134 ? 7.853 16.181 7.318 1.00 34.78 134 ARG A CA 1
ATOM 972 C C . ARG A 1 134 ? 9.072 15.284 7.225 1.00 34.78 134 ARG A C 1
ATOM 974 O O . ARG A 1 134 ? 10.048 15.479 7.944 1.00 34.78 134 ARG A O 1
ATOM 981 N N . LEU A 1 135 ? 8.990 14.299 6.345 1.00 38.88 135 LEU A N 1
ATOM 982 C CA . LEU A 1 135 ? 10.139 13.509 5.945 1.00 38.88 135 LEU A CA 1
ATOM 983 C C . LEU A 1 135 ? 10.930 14.297 4.907 1.00 38.88 135 LEU A C 1
ATOM 985 O O . LEU A 1 135 ? 10.409 14.673 3.860 1.00 38.88 135 LEU A O 1
ATOM 989 N N . ALA A 1 136 ? 12.189 14.581 5.224 1.00 35.28 136 ALA A N 1
ATOM 990 C CA . ALA A 1 136 ? 13.149 15.092 4.261 1.00 35.28 136 ALA A CA 1
ATOM 991 C C . ALA A 1 136 ? 14.013 13.916 3.801 1.00 35.28 136 ALA A C 1
ATOM 993 O O . ALA A 1 136 ? 14.776 13.349 4.581 1.00 35.28 136 ALA A O 1
ATOM 994 N N . LYS A 1 137 ? 13.876 13.527 2.533 1.00 37.50 137 LYS A N 1
ATOM 995 C CA . LYS A 1 137 ? 14.692 12.478 1.920 1.00 37.50 137 LYS A CA 1
ATOM 996 C C . LYS A 1 137 ? 15.960 13.115 1.355 1.00 37.50 137 LYS A C 1
ATOM 998 O O . LYS A 1 137 ? 15.925 13.698 0.278 1.00 37.50 137 LYS A O 1
ATOM 1003 N N . CYS A 1 138 ? 17.072 13.004 2.076 1.00 31.14 138 CYS A N 1
ATOM 1004 C CA . CYS A 1 138 ? 18.390 13.380 1.565 1.00 31.14 138 CYS A CA 1
ATOM 1005 C C . CYS A 1 138 ? 19.242 12.124 1.375 1.00 31.14 138 CYS A C 1
ATOM 1007 O O . CYS A 1 138 ? 19.684 11.512 2.342 1.00 31.14 138 CYS A O 1
ATOM 1009 N N . MET A 1 139 ? 19.478 11.753 0.118 1.00 39.56 139 MET A N 1
ATOM 1010 C CA . MET A 1 139 ? 20.503 10.782 -0.261 1.00 39.56 139 MET A CA 1
ATOM 1011 C C . MET A 1 139 ? 21.777 11.569 -0.565 1.00 39.56 139 MET A C 1
ATOM 1013 O O . MET A 1 139 ? 21.852 12.243 -1.588 1.00 39.56 139 MET A O 1
ATOM 1017 N N . VAL A 1 140 ? 22.756 11.527 0.335 1.00 38.22 140 VAL A N 1
ATOM 1018 C CA . VAL A 1 140 ? 24.056 12.176 0.128 1.00 38.22 140 VAL A CA 1
ATOM 1019 C C . VAL A 1 140 ? 25.143 11.105 0.231 1.00 38.22 140 VAL A C 1
ATOM 1021 O O . VAL A 1 140 ? 25.158 10.382 1.231 1.00 38.22 140 VAL A O 1
ATOM 1024 N N . PRO A 1 141 ? 26.048 10.969 -0.757 1.00 37.09 141 PRO A N 1
ATOM 1025 C CA . PRO A 1 141 ? 27.196 10.078 -0.642 1.00 37.09 141 PRO A CA 1
ATOM 1026 C C . PRO A 1 141 ? 28.037 10.448 0.584 1.00 37.09 141 PRO A C 1
ATOM 1028 O O . PRO A 1 141 ? 28.317 11.623 0.816 1.00 37.09 141 PRO A O 1
ATOM 1031 N N . ALA A 1 142 ? 28.508 9.456 1.343 1.00 42.66 142 ALA A N 1
ATOM 1032 C CA . ALA A 1 142 ? 29.374 9.691 2.505 1.00 42.66 142 ALA A CA 1
ATOM 1033 C C . ALA A 1 142 ? 30.633 10.526 2.168 1.00 42.66 142 ALA A C 1
ATOM 1035 O O . ALA A 1 142 ? 31.175 11.211 3.030 1.00 42.66 142 ALA A O 1
ATOM 1036 N N . ALA A 1 143 ? 31.069 10.510 0.902 1.00 43.44 143 ALA A N 1
ATOM 1037 C CA . ALA A 1 143 ? 32.243 11.222 0.404 1.00 43.44 143 ALA A CA 1
ATOM 1038 C C . ALA A 1 143 ? 32.090 12.754 0.302 1.00 43.44 143 ALA A C 1
ATOM 1040 O O . ALA A 1 143 ? 33.097 13.440 0.160 1.00 43.44 143 ALA A O 1
ATOM 1041 N N . SER A 1 144 ? 30.874 13.308 0.363 1.00 38.88 144 SER A N 1
ATOM 1042 C CA . SER A 1 144 ? 30.643 14.756 0.208 1.00 38.88 144 SER A CA 1
ATOM 1043 C C . SER A 1 144 ? 30.402 15.496 1.528 1.00 38.88 144 SER A C 1
ATOM 1045 O O . SER A 1 144 ? 29.943 16.637 1.515 1.00 38.88 144 SER A O 1
ATOM 1047 N N . TRP A 1 145 ? 30.679 14.863 2.671 1.00 42.78 145 TRP A N 1
ATOM 1048 C CA . TRP A 1 145 ? 30.520 15.490 3.983 1.00 42.78 145 TRP A CA 1
ATOM 1049 C C . TRP A 1 145 ? 31.834 16.130 4.455 1.00 42.78 145 TRP A C 1
ATOM 1051 O O . TRP A 1 145 ? 32.890 15.501 4.345 1.00 42.78 145 TRP A O 1
ATOM 1061 N N . PRO A 1 146 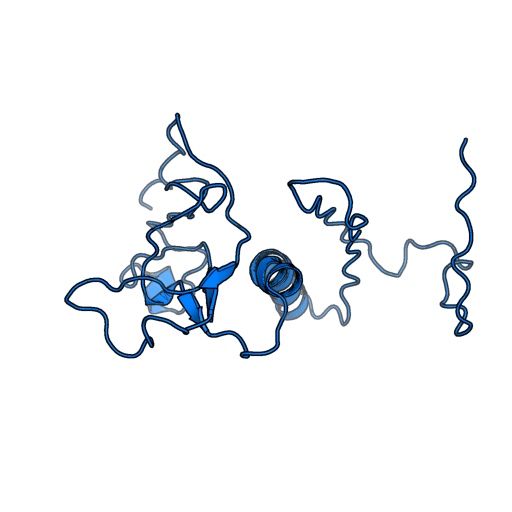? 31.801 17.355 5.019 1.00 44.94 146 PRO A N 1
ATOM 1062 C CA . PRO A 1 146 ? 32.969 17.935 5.667 1.00 44.94 146 PRO A CA 1
ATOM 1063 C C . PRO A 1 146 ? 33.399 17.059 6.851 1.00 44.94 146 PRO A C 1
ATOM 1065 O O . PRO A 1 146 ? 32.575 16.548 7.611 1.00 44.94 146 PRO A O 1
ATOM 1068 N N . THR A 1 147 ? 34.711 16.896 7.021 1.00 42.06 147 THR A N 1
ATOM 1069 C CA . THR A 1 147 ? 35.359 15.969 7.969 1.00 42.06 147 THR A CA 1
ATOM 1070 C C . THR A 1 147 ? 34.924 16.147 9.435 1.00 42.06 147 THR A C 1
ATOM 1072 O O . THR A 1 147 ? 35.146 15.257 10.254 1.00 42.06 147 THR A O 1
ATOM 1075 N N . SER A 1 148 ? 34.276 17.266 9.775 1.00 41.19 148 SER A N 1
ATOM 1076 C CA . SER A 1 148 ? 33.766 17.607 11.108 1.00 41.19 148 SER A CA 1
ATOM 1077 C C . SER A 1 148 ? 32.481 16.876 11.527 1.00 41.19 148 SER A C 1
ATOM 1079 O O . SER A 1 148 ? 32.103 16.962 12.690 1.00 41.19 148 SER A O 1
ATOM 1081 N N . MET A 1 149 ? 31.821 16.134 10.629 1.00 41.28 149 MET A N 1
ATOM 1082 C CA . MET A 1 149 ? 30.604 15.353 10.923 1.00 41.28 149 MET A CA 1
ATOM 1083 C C . MET A 1 149 ? 30.866 13.845 11.098 1.00 41.28 149 MET A C 1
ATOM 1085 O O . MET A 1 149 ? 29.985 13.014 10.883 1.00 41.28 149 MET A O 1
ATOM 1089 N N . LYS A 1 150 ? 32.076 13.462 11.524 1.00 32.41 150 LYS A N 1
ATOM 1090 C CA . LYS A 1 150 ? 32.305 12.130 12.101 1.00 32.41 150 LYS A CA 1
ATOM 1091 C C . LYS A 1 150 ? 31.700 12.105 13.505 1.00 32.41 150 LYS A C 1
ATOM 1093 O O . LYS A 1 150 ? 32.043 12.950 14.325 1.00 32.41 150 LYS A O 1
ATOM 1098 N N . LEU A 1 151 ? 30.789 11.158 13.744 1.00 33.44 151 LEU A N 1
ATOM 1099 C CA . LEU A 1 151 ? 30.101 10.910 15.014 1.00 33.44 151 LEU A CA 1
ATOM 1100 C C . LEU A 1 151 ? 31.001 11.189 16.231 1.00 33.44 151 LEU A C 1
ATOM 1102 O O . LEU A 1 151 ? 31.914 10.419 16.522 1.00 33.44 151 LEU A O 1
ATOM 1106 N N . ALA A 1 152 ? 30.688 12.242 16.986 1.00 30.52 152 ALA A N 1
ATOM 1107 C CA . ALA A 1 152 ? 31.065 12.293 18.387 1.00 30.52 152 ALA A CA 1
ATOM 1108 C C . ALA A 1 152 ? 30.139 11.322 19.128 1.00 30.52 152 ALA A C 1
ATOM 1110 O O . ALA A 1 152 ? 28.939 11.559 19.263 1.00 30.52 152 ALA A O 1
ATOM 1111 N N . SER A 1 153 ? 30.703 10.211 19.588 1.00 33.72 153 SER A N 1
ATOM 1112 C CA . SER A 1 153 ? 30.079 9.148 20.385 1.00 33.72 153 SER A CA 1
ATOM 1113 C C . SER A 1 153 ? 29.630 9.597 21.787 1.00 33.72 153 SER A C 1
ATOM 1115 O O . SER A 1 153 ? 29.582 8.797 22.716 1.00 33.72 153 SER A O 1
ATOM 1117 N N . SER A 1 154 ? 29.323 10.879 21.981 1.00 33.50 154 SER A N 1
ATOM 1118 C CA . SER A 1 154 ? 29.077 11.482 23.289 1.00 33.50 154 SER A CA 1
ATOM 1119 C C . SER A 1 154 ? 27.944 12.509 23.244 1.00 33.50 154 SER A C 1
ATOM 1121 O O . SER A 1 154 ? 28.145 13.691 23.492 1.00 33.50 154 SER A O 1
ATOM 1123 N N . GLY A 1 155 ? 26.727 12.041 22.946 1.00 32.47 155 GLY A N 1
ATOM 1124 C CA . GLY A 1 155 ? 25.477 12.542 23.542 1.00 32.47 155 GLY A CA 1
ATOM 1125 C C . GLY A 1 155 ? 25.214 14.056 23.601 1.00 32.47 155 GLY A C 1
ATOM 1126 O O . GLY A 1 155 ? 24.461 14.489 24.469 1.00 32.47 155 GLY A O 1
ATOM 1127 N N . ARG A 1 156 ? 25.793 14.878 22.723 1.00 27.25 156 ARG A N 1
ATOM 1128 C CA . ARG A 1 156 ? 25.496 16.313 22.635 1.00 27.25 156 ARG A CA 1
ATOM 1129 C C . ARG A 1 156 ? 25.232 16.683 21.185 1.00 27.25 156 ARG A C 1
ATOM 1131 O O . ARG A 1 156 ? 26.130 16.639 20.350 1.00 27.25 156 ARG A O 1
ATOM 1138 N N . TYR A 1 157 ? 23.984 17.044 20.898 1.00 31.78 157 TYR A N 1
ATOM 1139 C CA . TYR A 1 157 ? 23.615 17.692 19.646 1.00 31.78 157 TYR A CA 1
ATOM 1140 C C . TYR A 1 157 ? 24.405 19.000 19.534 1.00 31.78 157 TYR A C 1
ATOM 1142 O O . TYR A 1 157 ? 24.231 19.903 20.351 1.00 31.78 157 TYR A O 1
ATOM 1150 N N . ALA A 1 158 ? 25.296 19.090 18.546 1.00 33.47 158 ALA A N 1
ATOM 1151 C CA . ALA A 1 158 ? 25.909 20.357 18.182 1.00 33.47 158 ALA A CA 1
ATOM 1152 C C . ALA A 1 158 ? 24.815 21.264 17.599 1.00 33.47 158 ALA A C 1
ATOM 1154 O O . ALA A 1 158 ? 24.126 20.888 16.647 1.00 33.47 158 ALA A O 1
ATOM 1155 N N . SER A 1 159 ? 24.627 22.439 18.196 1.00 34.88 159 SER A N 1
ATOM 1156 C CA . SER A 1 159 ? 23.750 23.478 17.668 1.00 34.88 159 SER A CA 1
ATOM 1157 C C . SER A 1 159 ? 24.251 23.929 16.293 1.00 34.88 159 SER A C 1
ATOM 1159 O O . SER A 1 159 ? 25.427 24.236 16.105 1.00 34.88 159 SER A O 1
ATOM 1161 N N . VAL A 1 160 ? 23.348 23.953 15.313 1.00 34.97 160 VAL A N 1
ATOM 1162 C CA . VAL A 1 160 ? 23.625 24.505 13.981 1.00 34.97 160 VAL A CA 1
ATOM 1163 C C . VAL A 1 160 ? 23.608 26.0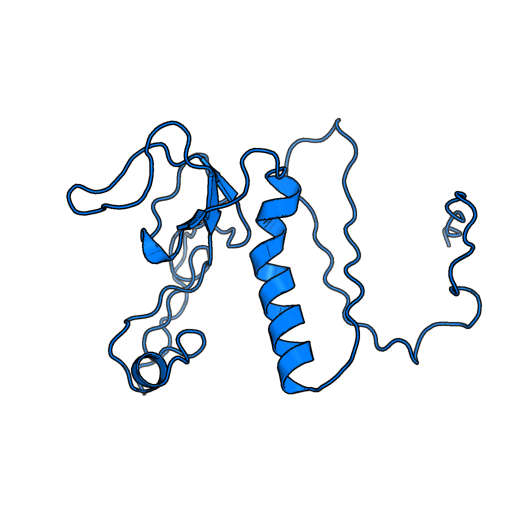36 14.091 1.00 34.97 160 VAL A C 1
ATOM 1165 O O . VAL A 1 160 ? 22.639 26.567 14.639 1.00 34.97 160 VAL A O 1
ATOM 1168 N N . PRO A 1 161 ? 24.619 26.771 13.587 1.00 30.17 161 PRO A N 1
ATOM 1169 C CA . PRO A 1 161 ? 24.568 28.225 13.572 1.00 30.17 161 PRO A CA 1
ATOM 1170 C C . PRO A 1 161 ? 23.504 28.683 12.573 1.00 30.17 161 PRO A C 1
ATOM 1172 O O . PRO A 1 161 ? 23.547 28.324 11.395 1.00 30.17 161 PRO A O 1
ATOM 1175 N N . THR A 1 162 ? 22.557 29.491 13.039 1.00 34.91 162 THR A N 1
ATOM 1176 C CA . THR A 1 162 ? 21.676 30.275 12.174 1.00 34.91 162 THR A CA 1
ATOM 1177 C C . THR A 1 162 ? 22.508 31.360 11.492 1.00 34.91 162 THR A C 1
ATOM 1179 O O . THR A 1 162 ? 23.130 32.170 12.182 1.00 34.91 162 THR A O 1
ATOM 1182 N N . ARG A 1 163 ? 22.547 31.354 10.157 1.00 38.06 163 ARG A N 1
ATOM 1183 C CA . ARG A 1 163 ? 22.838 32.568 9.385 1.00 38.06 163 ARG A CA 1
ATOM 1184 C C . ARG A 1 163 ? 21.574 33.399 9.262 1.00 38.06 163 ARG A C 1
ATOM 1186 O O . ARG A 1 163 ? 20.498 32.771 9.136 1.00 38.06 163 ARG A O 1
#

Secondary structure (DSSP, 8-state):
-PPPPPP-SS-----S-EEE-----TT--SS-TTT-EEEE--EE--SSSHHHHTT-GGG-TT-EEBTTTB--SSSS-----GGGEEE--TTS-HHHHTTHHHHHHHHHHHHHHT---------PPPTT--S----------GGGS-GGGS--SSS--PPPPP-

pLDDT: mean 74.86, std 23.89, range [27.25, 96.81]